Protein AF-A0A7V9PD02-F1 (afdb_monomer_lite)

Structure (mmCIF, N/CA/C/O backbone):
data_AF-A0A7V9PD02-F1
#
_entry.id   AF-A0A7V9PD02-F1
#
loop_
_atom_site.group_PDB
_atom_site.id
_atom_site.type_symbol
_atom_site.label_atom_id
_atom_site.label_alt_id
_atom_site.label_comp_id
_atom_site.label_asym_id
_atom_site.label_entity_id
_atom_site.label_seq_id
_atom_site.pdbx_PDB_ins_code
_atom_site.Cartn_x
_atom_site.Cartn_y
_atom_site.Cartn_z
_atom_site.occupancy
_atom_site.B_iso_or_equiv
_atom_site.auth_seq_id
_atom_site.auth_comp_id
_atom_site.auth_asym_id
_atom_site.auth_atom_id
_atom_site.pdbx_PDB_model_num
ATOM 1 N N . MET A 1 1 ? -4.951 33.977 -6.315 1.00 53.31 1 MET A N 1
ATOM 2 C CA . MET A 1 1 ? -4.923 32.523 -6.579 1.00 53.31 1 MET A CA 1
ATOM 3 C C . MET A 1 1 ? -5.627 31.870 -5.407 1.00 53.31 1 MET A C 1
ATOM 5 O O . MET A 1 1 ? -5.205 32.160 -4.298 1.00 53.31 1 MET A O 1
ATOM 9 N N . PRO A 1 2 ? -6.741 31.146 -5.593 1.00 67.88 2 PRO A N 1
ATOM 10 C CA . PRO A 1 2 ? -7.459 30.596 -4.454 1.00 67.88 2 PRO A CA 1
ATOM 11 C C . PRO A 1 2 ? -6.607 29.490 -3.829 1.00 67.88 2 PRO A C 1
ATOM 13 O O . PRO A 1 2 ? -6.099 28.623 -4.543 1.00 67.88 2 PRO A O 1
ATOM 16 N N . ASP A 1 3 ? -6.419 29.568 -2.513 1.00 60.09 3 ASP A N 1
ATOM 17 C CA . ASP A 1 3 ? -5.708 28.582 -1.709 1.00 60.09 3 ASP A CA 1
ATOM 18 C C . ASP A 1 3 ? -6.271 27.188 -1.983 1.00 60.09 3 ASP A C 1
ATOM 20 O O . ASP A 1 3 ? -7.419 26.877 -1.657 1.00 60.09 3 ASP A O 1
ATOM 24 N N . ALA A 1 4 ? -5.473 26.345 -2.636 1.00 68.19 4 ALA A N 1
ATOM 25 C CA . ALA A 1 4 ? -5.847 24.972 -2.918 1.00 68.19 4 ALA A CA 1
ATOM 26 C C . ALA A 1 4 ? -5.885 24.188 -1.599 1.00 68.19 4 ALA A C 1
ATOM 28 O O . ALA A 1 4 ? -4.883 23.631 -1.150 1.00 68.19 4 ALA A O 1
ATOM 29 N N . VAL A 1 5 ? -7.052 24.154 -0.959 1.00 67.31 5 VAL A N 1
ATOM 30 C CA . VAL A 1 5 ? -7.269 23.366 0.254 1.00 67.31 5 VAL A CA 1
ATOM 31 C C . VAL A 1 5 ? -7.458 21.906 -0.144 1.00 67.31 5 VAL A C 1
ATOM 33 O O . VAL A 1 5 ? -8.491 21.508 -0.683 1.00 67.31 5 VAL A O 1
ATOM 36 N N . VAL A 1 6 ? -6.453 21.076 0.137 1.00 63.19 6 VAL A N 1
ATOM 37 C CA . VAL A 1 6 ? -6.572 19.623 -0.018 1.00 63.19 6 VAL A CA 1
ATOM 38 C C . VAL A 1 6 ? -7.370 19.074 1.165 1.00 63.19 6 VAL A C 1
ATOM 40 O O . VAL A 1 6 ? -6.837 18.860 2.253 1.00 63.19 6 VAL A O 1
ATOM 43 N N . ALA A 1 7 ? -8.667 18.840 0.961 1.00 58.75 7 ALA A N 1
ATOM 44 C CA . ALA A 1 7 ? -9.529 18.206 1.953 1.00 58.75 7 ALA A CA 1
ATOM 45 C C . ALA A 1 7 ? -9.179 16.711 2.091 1.00 58.75 7 ALA A C 1
ATOM 47 O O . ALA A 1 7 ? -9.704 15.848 1.383 1.00 58.75 7 ALA A O 1
ATOM 48 N N . PHE A 1 8 ? -8.278 16.385 3.019 1.00 51.16 8 PHE A N 1
ATOM 49 C CA . PHE A 1 8 ? -8.001 14.999 3.389 1.00 51.16 8 PHE A CA 1
ATOM 50 C C . PHE A 1 8 ? -9.162 14.437 4.213 1.00 51.16 8 PHE A C 1
ATOM 52 O O . PHE A 1 8 ? -9.256 14.638 5.422 1.00 51.16 8 PHE A O 1
ATOM 59 N N . ARG A 1 9 ? -10.049 13.680 3.562 1.00 52.88 9 ARG A N 1
ATOM 60 C CA . ARG A 1 9 ? -11.036 12.860 4.268 1.00 52.88 9 ARG A CA 1
ATOM 61 C C . ARG A 1 9 ? -10.331 11.652 4.881 1.00 52.88 9 ARG A C 1
ATOM 63 O O . ARG A 1 9 ? -10.059 10.666 4.193 1.00 52.88 9 ARG A O 1
ATOM 70 N N . TYR A 1 10 ? -10.051 11.720 6.179 1.00 51.31 10 TYR A N 1
ATOM 71 C CA . TYR A 1 10 ? -9.656 10.548 6.955 1.00 51.31 10 TYR A CA 1
ATOM 72 C C . TYR A 1 10 ? -10.808 9.537 6.916 1.00 51.31 10 TYR A C 1
ATOM 74 O O . TYR A 1 10 ? -11.919 9.822 7.359 1.00 51.31 10 TYR A O 1
ATOM 82 N N . ARG A 1 11 ? -10.576 8.378 6.290 1.00 56.12 11 ARG A N 1
ATOM 83 C CA . ARG A 1 11 ? -11.584 7.315 6.173 1.00 56.12 11 ARG A CA 1
ATOM 84 C C . ARG A 1 11 ? -11.932 6.810 7.567 1.00 56.12 11 ARG A C 1
ATOM 86 O O . ARG A 1 11 ? -11.060 6.344 8.294 1.00 56.12 11 ARG A O 1
ATOM 93 N N . THR A 1 12 ? -13.210 6.891 7.916 1.00 62.44 12 THR A N 1
ATOM 94 C CA . THR A 1 12 ? -13.739 6.590 9.251 1.00 62.44 12 THR A CA 1
ATOM 95 C C . THR A 1 12 ? -13.718 5.095 9.573 1.00 62.44 12 THR A C 1
ATOM 97 O O . THR A 1 12 ? -13.870 4.719 10.732 1.00 62.44 12 THR A O 1
ATOM 100 N N . SER A 1 13 ? -13.508 4.227 8.570 1.00 71.06 13 SER A N 1
ATOM 101 C CA . SER A 1 13 ? -13.4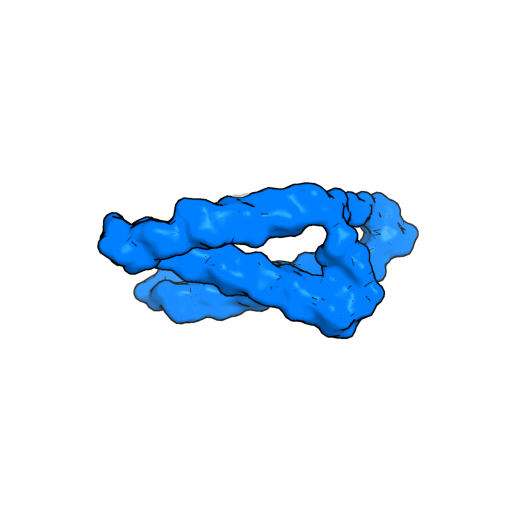42 2.780 8.766 1.00 71.06 13 SER A CA 1
ATOM 102 C C . SER A 1 13 ? -12.129 2.159 8.285 1.00 71.06 13 SER A C 1
ATOM 104 O O . SER A 1 13 ? -11.610 2.417 7.195 1.00 71.06 13 SER A O 1
ATOM 106 N N . LEU A 1 14 ? -11.632 1.238 9.108 1.00 69.38 14 LEU A N 1
ATOM 107 C CA . LEU A 1 14 ? -10.454 0.408 8.857 1.00 69.38 14 LEU A CA 1
ATOM 108 C C . LEU A 1 14 ? -10.574 -0.366 7.525 1.00 69.38 14 LEU A C 1
ATOM 110 O O . LEU A 1 14 ? -9.587 -0.552 6.818 1.00 69.38 14 LEU A O 1
ATOM 114 N N . LYS A 1 15 ? -11.805 -0.738 7.141 1.00 73.94 15 LYS A N 1
ATOM 115 C CA . LYS A 1 15 ? -12.135 -1.419 5.880 1.00 73.94 15 LYS A CA 1
ATOM 116 C C . LYS A 1 15 ? -11.937 -0.522 4.659 1.00 73.94 15 LYS A C 1
ATOM 118 O O . LYS A 1 15 ? -11.328 -0.946 3.681 1.00 73.94 15 LYS A O 1
ATOM 123 N N . GLU A 1 16 ? -12.429 0.715 4.698 1.00 78.56 16 GLU A N 1
ATOM 124 C CA . GLU A 1 16 ? -12.245 1.654 3.589 1.00 78.56 16 GLU A CA 1
ATOM 125 C C . GLU A 1 16 ? -10.772 2.015 3.414 1.00 78.56 16 GLU A C 1
ATOM 127 O O . GLU A 1 16 ? -10.287 2.085 2.285 1.00 78.56 16 GLU A O 1
ATOM 132 N N . MET A 1 17 ? -10.047 2.225 4.514 1.00 79.31 17 MET A N 1
ATOM 133 C CA . MET A 1 17 ? -8.606 2.474 4.483 1.00 79.31 17 MET A CA 1
ATOM 134 C C . MET A 1 17 ? -7.860 1.287 3.856 1.00 79.31 17 MET A C 1
ATOM 136 O O . MET A 1 17 ? -7.082 1.467 2.917 1.00 79.31 17 MET A O 1
ATOM 140 N N . ALA A 1 18 ? -8.193 0.067 4.283 1.00 76.94 18 ALA A N 1
ATOM 141 C CA . ALA A 1 18 ? -7.617 -1.151 3.735 1.00 76.94 18 ALA A CA 1
ATOM 142 C C . ALA A 1 18 ? -7.895 -1.304 2.227 1.00 76.94 18 ALA A C 1
ATOM 144 O O . ALA A 1 18 ? -6.983 -1.565 1.444 1.00 76.94 18 ALA A O 1
ATOM 145 N N . ALA A 1 19 ? -9.131 -1.044 1.790 1.00 81.75 19 ALA A N 1
ATOM 146 C CA . ALA A 1 19 ? -9.502 -1.073 0.376 1.00 81.75 19 ALA A CA 1
ATOM 147 C C . ALA A 1 19 ? -8.797 0.013 -0.458 1.00 81.75 19 ALA A C 1
ATOM 149 O O . ALA A 1 19 ? -8.644 -0.150 -1.670 1.00 81.75 19 ALA A O 1
ATOM 150 N N . GLN A 1 20 ? -8.392 1.138 0.148 1.00 82.56 20 GLN A N 1
ATOM 151 C CA . GLN A 1 20 ? -7.556 2.142 -0.522 1.00 82.56 20 GLN A CA 1
ATOM 152 C C . GLN A 1 20 ? -6.155 1.607 -0.770 1.00 82.56 20 GLN A C 1
ATOM 154 O O . GLN A 1 20 ? -5.638 1.705 -1.879 1.00 82.56 20 GLN A O 1
ATOM 159 N N . MET A 1 21 ? -5.552 1.065 0.286 1.00 78.69 21 MET A N 1
ATOM 160 C CA . MET A 1 21 ? -4.163 0.632 0.285 1.00 78.69 21 MET A CA 1
ATOM 161 C C . MET A 1 21 ? -3.962 -0.590 -0.604 1.00 78.69 21 MET A C 1
ATOM 163 O O . MET A 1 21 ? -3.001 -0.631 -1.366 1.00 78.69 21 MET A O 1
ATOM 167 N N . TYR A 1 22 ? -4.925 -1.514 -0.601 1.00 78.31 22 TYR A N 1
ATOM 168 C CA . TYR A 1 22 ? -4.972 -2.624 -1.547 1.00 78.31 22 TYR A CA 1
ATOM 169 C C . TYR A 1 22 ? -5.000 -2.134 -3.001 1.00 78.31 22 TYR A C 1
ATOM 171 O O . TYR A 1 22 ? -4.147 -2.520 -3.795 1.00 78.31 22 TYR A O 1
ATOM 179 N N . ARG A 1 23 ? -5.918 -1.215 -3.342 1.00 81.88 23 ARG A N 1
ATOM 180 C CA . ARG A 1 23 ? -6.002 -0.648 -4.700 1.00 81.88 23 ARG A CA 1
ATOM 181 C C . ARG A 1 23 ? -4.717 0.067 -5.107 1.00 81.88 23 ARG A C 1
ATOM 183 O O . ARG A 1 23 ? -4.260 -0.098 -6.229 1.00 81.88 23 ARG A O 1
ATOM 190 N N . ARG A 1 24 ? -4.101 0.814 -4.188 1.00 79.62 24 ARG A N 1
ATOM 191 C CA . ARG A 1 24 ? -2.814 1.476 -4.429 1.00 79.62 24 ARG A CA 1
ATOM 192 C C . ARG A 1 24 ? -1.692 0.468 -4.693 1.00 79.62 24 ARG A C 1
ATOM 194 O O . ARG A 1 24 ? -0.925 0.663 -5.629 1.00 79.62 24 ARG A O 1
ATOM 201 N N . GLY A 1 25 ? -1.611 -0.598 -3.893 1.00 75.75 25 GLY A N 1
ATOM 202 C CA . GLY A 1 25 ? -0.646 -1.682 -4.085 1.00 75.75 25 GLY A CA 1
ATOM 203 C C . GLY A 1 25 ? -0.836 -2.404 -5.419 1.00 75.75 25 GLY A C 1
ATOM 204 O O . GLY A 1 25 ? 0.147 -2.716 -6.081 1.00 75.75 25 GLY A O 1
ATOM 205 N N . LEU A 1 26 ? -2.088 -2.584 -5.847 1.00 77.75 26 LEU A N 1
ATOM 206 C CA . LEU A 1 26 ? -2.441 -3.199 -7.127 1.00 77.75 26 LEU A CA 1
ATOM 207 C C . LEU A 1 26 ? -2.054 -2.329 -8.336 1.00 77.75 26 LEU A C 1
ATOM 209 O O . LEU A 1 26 ? -1.646 -2.858 -9.366 1.00 77.75 26 LEU A O 1
ATOM 213 N N . SER A 1 27 ? -2.159 -1.001 -8.221 1.00 79.88 27 SER A N 1
ATOM 214 C CA . SER A 1 27 ? -1.827 -0.074 -9.313 1.00 79.88 27 SER A CA 1
ATOM 215 C C . SER A 1 27 ? -0.322 0.138 -9.518 1.00 79.88 27 SER A C 1
ATOM 217 O O . SER A 1 27 ? 0.083 0.513 -10.614 1.00 79.88 27 SER A O 1
ATOM 219 N N . GLU A 1 28 ? 0.526 -0.093 -8.510 1.00 75.06 28 GLU A N 1
ATOM 220 C CA . GLU A 1 28 ? 1.986 0.093 -8.626 1.00 75.06 28 GLU A CA 1
ATOM 221 C C . GLU A 1 28 ? 2.624 -0.778 -9.738 1.00 75.06 28 GLU A C 1
ATOM 223 O O . GLU A 1 28 ? 3.373 -0.234 -10.555 1.00 75.06 28 GLU A O 1
ATOM 228 N N . PRO A 1 29 ? 2.327 -2.091 -9.846 1.00 73.62 29 PRO A N 1
ATOM 229 C CA . PRO A 1 29 ? 2.821 -2.937 -10.938 1.00 73.62 29 PRO A CA 1
ATOM 230 C C . PRO A 1 29 ? 2.320 -2.530 -12.326 1.00 73.62 29 PRO A C 1
ATOM 232 O O . PRO A 1 29 ? 3.069 -2.649 -13.299 1.00 73.62 29 PRO A O 1
ATOM 235 N N . GLN A 1 30 ? 1.083 -2.029 -12.424 1.00 77.62 30 GLN A N 1
ATOM 236 C CA . GLN A 1 30 ? 0.546 -1.469 -13.667 1.00 77.62 30 GLN A CA 1
ATOM 237 C C . GLN A 1 30 ? 1.350 -0.233 -14.086 1.00 77.62 30 GLN A C 1
ATOM 239 O O . GLN A 1 30 ? 1.805 -0.150 -15.223 1.00 77.62 30 GLN A O 1
ATOM 244 N N . LEU A 1 31 ? 1.612 0.674 -13.142 1.00 79.88 31 LEU A N 1
ATOM 245 C CA . LEU A 1 31 ? 2.418 1.874 -13.366 1.00 79.88 31 LEU A CA 1
ATOM 246 C C . LEU A 1 31 ? 3.844 1.508 -13.799 1.00 79.88 31 LEU A C 1
ATOM 248 O O . LEU A 1 31 ? 4.375 2.084 -14.740 1.00 79.88 31 LEU A O 1
ATOM 252 N N . TYR A 1 32 ? 4.454 0.493 -13.181 1.00 78.69 32 TYR A N 1
ATOM 253 C CA . TYR A 1 32 ? 5.747 -0.007 -13.644 1.00 78.69 32 TYR A CA 1
ATOM 254 C C . TYR A 1 32 ? 5.687 -0.546 -15.075 1.00 78.69 32 TYR A C 1
ATOM 256 O O . TYR A 1 32 ? 6.559 -0.223 -15.874 1.00 78.69 32 TYR A O 1
ATOM 264 N N . ARG A 1 33 ? 4.673 -1.344 -15.424 1.00 77.56 33 ARG A N 1
ATOM 265 C CA . ARG A 1 33 ? 4.524 -1.885 -16.78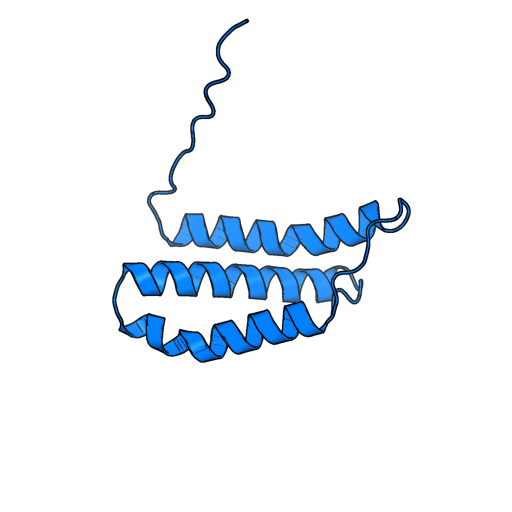1 1.00 77.56 33 ARG A CA 1
ATOM 266 C C . ARG A 1 33 ? 4.405 -0.769 -17.822 1.00 77.56 33 ARG A C 1
ATOM 268 O O . ARG A 1 33 ? 5.083 -0.831 -18.843 1.00 77.56 33 ARG A O 1
ATOM 275 N N . ASP A 1 34 ? 3.577 0.230 -17.540 1.00 83.62 34 ASP A N 1
ATOM 276 C CA . ASP A 1 34 ? 3.253 1.296 -18.485 1.00 83.62 34 ASP A CA 1
ATOM 277 C C . ASP A 1 34 ? 4.414 2.311 -18.612 1.00 83.62 34 ASP A C 1
ATOM 279 O O . ASP A 1 34 ? 4.662 2.831 -19.699 1.00 83.62 34 ASP A O 1
ATOM 283 N N . PHE A 1 35 ? 5.189 2.532 -17.536 1.00 81.75 35 PHE A N 1
ATOM 284 C CA . PHE A 1 35 ? 6.295 3.501 -17.508 1.00 81.75 35 PHE A CA 1
ATOM 285 C C . PHE A 1 35 ? 7.709 2.903 -17.638 1.00 81.75 35 PHE A C 1
ATOM 287 O O . PHE A 1 35 ? 8.673 3.648 -17.827 1.00 81.75 35 PHE A O 1
ATOM 294 N N . ARG A 1 36 ? 7.876 1.573 -17.598 1.00 81.12 36 ARG A N 1
ATOM 295 C CA . ARG A 1 36 ? 9.169 0.902 -17.847 1.00 81.12 36 ARG A CA 1
ATOM 296 C C . ARG A 1 36 ? 9.816 1.319 -19.179 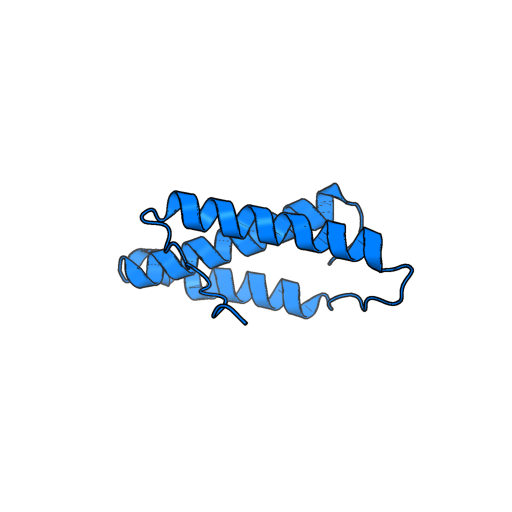1.00 81.12 36 ARG A C 1
ATOM 298 O O . ARG A 1 36 ? 11.024 1.549 -19.157 1.00 81.12 36 ARG A O 1
ATOM 305 N N . PRO A 1 37 ? 9.086 1.448 -20.310 1.00 84.94 37 PRO A N 1
ATOM 306 C CA . PRO A 1 37 ? 9.675 1.909 -21.573 1.00 84.94 37 PRO A CA 1
ATOM 307 C C . PRO A 1 37 ? 10.279 3.317 -21.496 1.00 84.94 37 PRO A C 1
ATOM 309 O O . PRO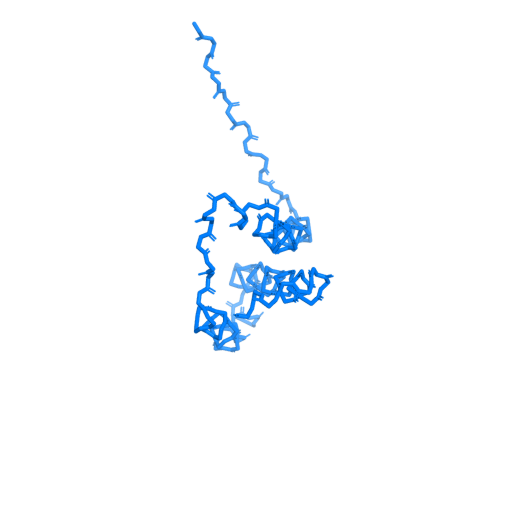 A 1 37 ? 11.189 3.629 -22.253 1.00 84.94 37 PRO A O 1
ATOM 312 N N . TYR A 1 38 ? 9.820 4.141 -20.550 1.00 87.19 38 TYR A N 1
ATOM 313 C CA . TYR A 1 38 ? 10.294 5.508 -20.327 1.00 87.19 38 TYR A CA 1
ATOM 314 C C . TYR A 1 38 ? 11.410 5.592 -19.269 1.00 87.19 38 TYR A C 1
ATOM 316 O O . TYR A 1 38 ? 11.736 6.677 -18.796 1.00 87.19 38 TYR A O 1
ATOM 324 N N . GLY A 1 39 ? 11.999 4.455 -18.876 1.00 83.81 39 GLY A N 1
ATOM 325 C CA . GLY A 1 39 ? 13.159 4.410 -17.982 1.00 83.81 39 GLY A CA 1
ATOM 326 C C . GLY A 1 39 ? 12.837 4.253 -16.496 1.00 83.81 39 GLY A C 1
ATOM 327 O O . GLY A 1 39 ? 13.724 4.446 -15.666 1.00 83.81 39 GLY A O 1
ATOM 328 N N . LEU A 1 40 ? 11.602 3.884 -16.124 1.00 77.94 40 LEU A N 1
ATOM 329 C CA . LEU A 1 40 ? 11.268 3.666 -14.714 1.00 77.94 40 LEU A CA 1
ATOM 330 C C . LEU A 1 40 ? 12.077 2.479 -14.137 1.00 77.94 40 LEU A C 1
ATOM 332 O O . LEU A 1 40 ? 11.935 1.346 -14.618 1.00 77.94 40 LEU A O 1
ATOM 336 N N . PRO A 1 41 ? 12.908 2.689 -13.097 1.00 76.69 41 PRO A N 1
ATOM 337 C CA . PRO A 1 41 ? 13.740 1.630 -12.541 1.00 76.69 41 PRO A CA 1
ATOM 338 C C . PRO A 1 41 ? 12.889 0.573 -11.829 1.00 76.69 41 PRO A C 1
ATOM 340 O O . PRO A 1 41 ? 11.904 0.873 -11.148 1.00 76.69 41 PRO A O 1
ATOM 343 N N . ARG A 1 42 ? 13.286 -0.697 -11.965 1.00 72.75 42 ARG A N 1
ATOM 344 C CA . ARG A 1 42 ? 12.641 -1.814 -11.262 1.00 72.75 42 ARG A CA 1
ATOM 345 C C . ARG A 1 42 ? 12.929 -1.709 -9.763 1.00 72.75 42 ARG A C 1
ATOM 347 O O . ARG A 1 42 ? 14.064 -1.445 -9.367 1.00 72.75 42 ARG A O 1
ATOM 354 N N . ARG A 1 43 ? 11.923 -1.942 -8.912 1.00 71.44 43 ARG A N 1
ATOM 355 C CA . ARG A 1 43 ? 12.191 -2.122 -7.477 1.00 71.44 43 ARG A CA 1
ATOM 356 C C . ARG A 1 43 ? 12.934 -3.444 -7.273 1.00 71.44 43 ARG A C 1
ATOM 358 O O . ARG A 1 43 ? 12.575 -4.434 -7.900 1.00 71.44 43 ARG A O 1
ATOM 365 N N . PRO A 1 44 ? 13.954 -3.471 -6.410 1.00 72.50 44 PRO A N 1
ATOM 366 C CA . PRO A 1 44 ? 14.715 -4.683 -6.181 1.00 72.50 44 PRO A CA 1
ATOM 367 C C . PRO A 1 44 ? 13.967 -5.664 -5.266 1.00 72.50 44 PRO A C 1
ATOM 369 O O . PRO A 1 44 ? 13.347 -5.259 -4.279 1.00 72.50 44 PRO A O 1
ATOM 372 N N . VAL A 1 45 ? 14.129 -6.955 -5.553 1.00 70.94 45 VAL A N 1
ATOM 373 C CA . VAL A 1 45 ? 13.459 -8.098 -4.901 1.00 70.94 45 VAL A CA 1
ATOM 374 C C . VAL A 1 45 ? 13.592 -8.126 -3.393 1.00 70.94 45 VAL A C 1
ATOM 376 O O . VAL A 1 45 ? 12.641 -8.427 -2.669 1.00 70.94 45 VAL A O 1
ATOM 379 N N . TRP A 1 46 ? 14.753 -7.729 -2.889 1.00 71.75 46 TRP A N 1
ATOM 380 C CA . TRP A 1 46 ? 15.004 -7.689 -1.457 1.00 71.75 46 TRP A CA 1
ATOM 381 C C . TRP A 1 46 ? 14.098 -6.688 -0.724 1.00 71.75 46 TRP A C 1
ATOM 383 O O . TRP A 1 46 ? 13.800 -6.896 0.450 1.00 71.75 46 TRP A O 1
ATOM 393 N N . ARG A 1 47 ? 13.601 -5.627 -1.384 1.00 75.50 47 ARG A N 1
ATOM 394 C CA . ARG A 1 47 ? 12.627 -4.709 -0.762 1.00 75.50 47 ARG A CA 1
ATOM 395 C C . ARG A 1 47 ? 11.265 -5.366 -0.584 1.00 75.50 47 ARG A C 1
ATOM 397 O O . ARG A 1 47 ? 10.586 -5.053 0.390 1.00 75.50 47 ARG A O 1
ATOM 404 N N . MET A 1 48 ? 10.879 -6.255 -1.497 1.00 73.31 48 MET A N 1
ATOM 405 C CA . MET A 1 48 ? 9.646 -7.031 -1.374 1.00 73.31 48 MET A CA 1
ATOM 406 C C . MET A 1 48 ? 9.791 -8.083 -0.272 1.00 73.31 48 MET A C 1
ATOM 408 O O . MET A 1 48 ? 8.976 -8.126 0.647 1.00 73.31 48 MET A O 1
ATOM 412 N N . ALA A 1 49 ? 10.885 -8.852 -0.295 1.00 75.31 49 ALA A N 1
ATOM 413 C CA . ALA A 1 49 ? 11.197 -9.820 0.754 1.00 75.31 49 ALA A CA 1
ATOM 414 C C . ALA A 1 49 ? 11.253 -9.153 2.139 1.00 75.31 49 ALA A C 1
ATOM 416 O O . ALA A 1 49 ? 10.632 -9.632 3.081 1.00 75.31 49 ALA A O 1
ATOM 417 N N . GLY A 1 50 ? 11.902 -7.990 2.256 1.00 82.88 50 GLY A N 1
ATOM 418 C CA . GLY A 1 50 ? 11.932 -7.209 3.494 1.00 82.88 50 GLY A CA 1
ATOM 419 C C . GLY A 1 50 ? 10.551 -6.717 3.946 1.00 82.88 50 GLY A C 1
ATOM 420 O O . GLY A 1 50 ? 10.293 -6.642 5.147 1.00 82.88 50 GLY A O 1
ATOM 421 N N . GLY A 1 51 ? 9.646 -6.415 3.008 1.00 79.50 51 GLY A N 1
ATOM 422 C CA . GLY A 1 51 ? 8.248 -6.078 3.291 1.00 79.50 51 GLY A CA 1
ATOM 423 C C . GLY A 1 51 ? 7.475 -7.252 3.892 1.00 79.50 51 GLY A C 1
ATOM 424 O O . GLY A 1 51 ? 6.851 -7.092 4.943 1.00 79.50 51 GLY A O 1
ATOM 425 N N . LEU A 1 52 ? 7.590 -8.433 3.279 1.00 78.62 52 LEU A N 1
ATOM 426 C CA . LEU A 1 52 ? 6.967 -9.675 3.746 1.00 78.62 52 LEU A CA 1
ATOM 427 C C . LEU A 1 52 ? 7.535 -10.134 5.093 1.00 78.62 52 LEU A C 1
ATOM 429 O O . LEU A 1 52 ? 6.776 -10.419 6.015 1.00 78.62 52 LEU A O 1
ATOM 433 N N . VAL A 1 53 ? 8.860 -10.126 5.251 1.00 82.94 53 VAL A N 1
ATOM 434 C CA . VAL A 1 53 ? 9.522 -10.448 6.524 1.00 82.94 53 VAL A CA 1
ATOM 435 C C . VAL A 1 53 ? 9.038 -9.504 7.617 1.00 82.94 53 VAL A C 1
ATOM 437 O O . VAL A 1 53 ? 8.638 -9.948 8.690 1.00 82.94 53 VAL A O 1
ATOM 440 N N . ARG A 1 54 ? 8.994 -8.196 7.344 1.00 81.19 54 ARG A N 1
ATOM 441 C CA . ARG A 1 54 ? 8.500 -7.219 8.317 1.00 81.19 54 ARG A CA 1
ATOM 442 C C . ARG A 1 54 ? 7.024 -7.440 8.652 1.00 81.19 54 ARG A C 1
ATOM 444 O O . ARG A 1 54 ? 6.664 -7.229 9.801 1.00 81.19 54 ARG A O 1
ATOM 451 N N . LEU A 1 55 ? 6.195 -7.876 7.702 1.00 82.62 55 LEU A N 1
ATOM 452 C CA . LEU A 1 55 ? 4.789 -8.208 7.947 1.00 82.62 55 LEU A CA 1
ATOM 453 C C . LEU A 1 55 ? 4.631 -9.398 8.906 1.00 82.62 55 LEU A C 1
ATOM 455 O O . LEU A 1 55 ? 3.790 -9.351 9.806 1.00 82.62 55 LEU A O 1
ATOM 459 N N . VAL A 1 56 ? 5.457 -10.435 8.733 1.00 83.69 56 VAL A N 1
ATOM 460 C CA . VAL A 1 56 ? 5.495 -11.607 9.621 1.00 83.69 56 VAL A CA 1
ATOM 461 C C . VAL A 1 56 ? 5.997 -11.209 11.009 1.00 83.69 56 VAL A C 1
ATOM 463 O O . VAL A 1 56 ? 5.364 -11.534 12.010 1.00 83.69 56 VAL A O 1
ATOM 466 N N . LEU A 1 57 ? 7.079 -10.429 11.084 1.00 85.50 57 LEU A N 1
ATOM 467 C CA . LEU A 1 57 ? 7.645 -9.959 12.353 1.00 85.50 57 LEU A CA 1
ATOM 468 C C . LEU A 1 57 ? 6.690 -9.048 13.135 1.00 85.50 57 LEU A C 1
ATOM 470 O O . LEU A 1 57 ? 6.738 -9.021 14.363 1.00 85.50 57 LEU A O 1
ATOM 474 N N . THR A 1 58 ? 5.814 -8.309 12.449 1.00 83.00 58 THR A N 1
ATOM 475 C CA . THR A 1 58 ? 4.802 -7.469 13.097 1.00 83.00 58 THR A CA 1
ATOM 476 C C . THR A 1 58 ? 3.458 -8.169 13.288 1.00 83.00 58 THR A C 1
ATOM 478 O O . THR A 1 58 ? 2.545 -7.538 13.804 1.00 83.00 58 THR A O 1
ATOM 481 N N . ALA A 1 59 ? 3.306 -9.461 12.968 1.00 78.50 59 ALA A N 1
ATOM 482 C CA . ALA A 1 59 ? 2.074 -10.217 13.241 1.00 78.50 59 ALA A CA 1
ATOM 483 C C . ALA A 1 59 ? 1.578 -10.123 14.704 1.00 78.50 59 ALA A C 1
ATOM 485 O O . ALA A 1 59 ? 0.370 -9.977 14.902 1.00 78.50 59 ALA A O 1
ATOM 486 N N . PRO A 1 60 ? 2.447 -10.084 15.738 1.00 82.00 60 PRO A N 1
ATOM 487 C CA . PRO A 1 60 ? 2.006 -9.857 17.117 1.00 82.00 60 PRO A CA 1
ATOM 488 C C . PRO A 1 60 ? 1.291 -8.513 17.346 1.00 82.00 60 PRO A C 1
ATOM 490 O O . PRO A 1 60 ? 0.574 -8.353 18.331 1.00 82.00 60 PRO A O 1
ATOM 493 N N . ASP A 1 61 ? 1.431 -7.534 16.448 1.00 78.88 61 ASP A N 1
ATOM 494 C CA . ASP A 1 61 ? 0.741 -6.244 16.552 1.00 78.88 61 ASP A CA 1
ATOM 495 C C . ASP A 1 61 ? -0.777 -6.349 16.292 1.00 78.88 61 ASP A C 1
ATOM 497 O O . ASP A 1 61 ? -1.511 -5.414 16.614 1.00 78.88 61 ASP A O 1
ATOM 501 N N . LEU A 1 62 ? -1.268 -7.499 15.805 1.00 72.19 62 LEU A N 1
ATOM 502 C CA . LEU A 1 62 ? -2.700 -7.828 15.722 1.00 72.19 62 LEU A CA 1
ATOM 503 C C . LEU A 1 62 ? -3.381 -7.895 17.096 1.00 72.19 62 LEU A C 1
ATOM 505 O O . LEU A 1 62 ? -4.545 -7.513 17.217 1.00 72.19 62 LEU A O 1
ATOM 509 N N . VAL A 1 63 ? -2.657 -8.364 18.117 1.00 78.38 63 VAL A N 1
ATOM 510 C CA . VAL A 1 63 ? -3.166 -8.577 19.485 1.00 78.38 63 VAL A CA 1
ATOM 511 C C . VAL A 1 63 ? -2.749 -7.476 20.465 1.00 78.38 63 VAL A C 1
ATOM 513 O O . VAL A 1 63 ? -3.321 -7.365 21.542 1.00 78.38 63 VAL A O 1
ATOM 516 N N . ARG A 1 64 ? -1.815 -6.592 20.086 1.00 80.19 64 ARG A N 1
ATOM 517 C CA . ARG A 1 64 ? -1.286 -5.505 20.941 1.00 80.19 64 ARG A CA 1
ATOM 518 C C . ARG A 1 64 ? -2.110 -4.205 20.930 1.00 80.19 64 ARG A C 1
ATOM 520 O O . ARG A 1 64 ? -1.608 -3.165 21.351 1.00 80.19 64 ARG A O 1
ATOM 527 N N . GLY A 1 65 ? -3.350 -4.242 20.439 1.00 77.12 65 GLY A N 1
ATOM 528 C CA . GLY A 1 65 ? -4.306 -3.131 20.520 1.00 77.12 65 GLY A CA 1
ATOM 529 C C . GLY A 1 65 ? -4.767 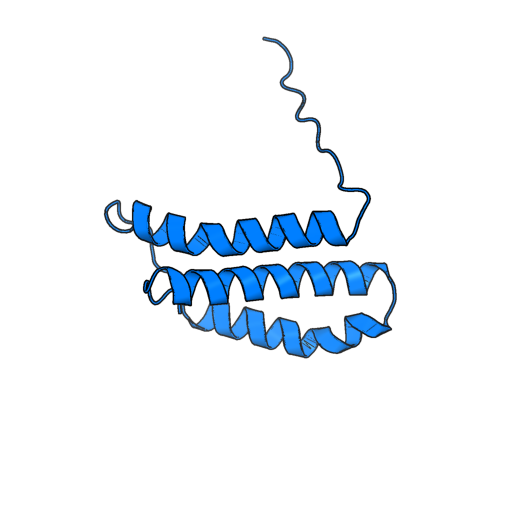-2.548 19.172 1.00 77.12 65 GLY A C 1
ATOM 530 O O . GLY A 1 65 ? -4.145 -2.772 18.129 1.00 77.12 65 GLY A O 1
ATOM 531 N N . PRO A 1 66 ? -5.869 -1.771 19.172 1.00 73.81 66 PRO A N 1
ATOM 532 C CA . PRO A 1 66 ? -6.586 -1.362 17.958 1.00 73.81 66 PRO A CA 1
ATOM 533 C C . PRO A 1 66 ? -5.772 -0.465 17.011 1.00 73.81 66 PRO A C 1
ATOM 535 O O . PRO A 1 66 ? -5.870 -0.622 15.794 1.00 73.81 66 PRO A O 1
ATOM 538 N N . GLY A 1 67 ? -4.916 0.420 17.533 1.00 73.56 67 GLY A N 1
ATOM 539 C CA . GLY A 1 67 ? -4.055 1.274 16.701 1.00 73.56 67 GLY A CA 1
ATOM 540 C C . GLY A 1 67 ? -2.976 0.488 15.944 1.00 73.56 67 GLY A C 1
ATOM 541 O O . GLY A 1 67 ? -2.775 0.684 14.743 1.00 73.56 67 GLY A O 1
ATOM 542 N N . ARG A 1 68 ? -2.322 -0.465 16.623 1.00 75.50 68 ARG A N 1
ATOM 543 C CA . ARG A 1 68 ? -1.266 -1.309 16.034 1.00 75.50 68 ARG A CA 1
ATOM 544 C C . ARG A 1 68 ? -1.850 -2.322 15.051 1.00 75.50 68 ARG A C 1
ATOM 546 O O . ARG A 1 68 ? -1.301 -2.506 13.965 1.00 75.50 68 ARG A O 1
ATOM 553 N N . ARG A 1 69 ? -3.038 -2.853 15.359 1.00 77.81 69 ARG A N 1
ATOM 554 C CA . ARG A 1 69 ? -3.842 -3.666 14.441 1.00 77.81 69 ARG A CA 1
ATOM 555 C C . ARG A 1 69 ? -4.165 -2.913 13.151 1.00 77.81 69 ARG A C 1
ATOM 557 O O . ARG A 1 69 ? -4.000 -3.471 12.071 1.00 77.81 69 ARG A O 1
ATOM 564 N N . GLY A 1 70 ? -4.574 -1.645 13.240 1.00 77.25 70 GLY A N 1
ATOM 565 C CA . GLY A 1 70 ? -4.830 -0.804 12.066 1.00 77.25 70 GLY A CA 1
ATOM 566 C C . GLY A 1 70 ? -3.608 -0.656 11.158 1.00 77.25 70 GLY A C 1
ATOM 567 O O . GLY A 1 70 ? -3.699 -0.817 9.938 1.00 77.25 70 GLY A O 1
ATOM 568 N N . HIS A 1 71 ? -2.445 -0.414 11.763 1.00 78.50 71 HIS A N 1
ATOM 569 C CA . HIS A 1 71 ? -1.182 -0.296 11.042 1.00 78.50 71 HIS A CA 1
ATOM 570 C C . HIS A 1 71 ? -0.761 -1.618 10.383 1.00 78.50 71 HIS A C 1
ATOM 572 O O . HIS A 1 71 ? -0.327 -1.622 9.229 1.00 78.50 71 HIS A O 1
ATOM 578 N N . TRP A 1 72 ? -0.940 -2.743 11.083 1.00 83.62 72 TRP A N 1
ATOM 579 C CA . TRP A 1 72 ? -0.662 -4.071 10.541 1.00 83.62 72 TRP A CA 1
ATOM 580 C C . TRP A 1 72 ? -1.564 -4.398 9.348 1.00 83.62 72 TRP A C 1
ATOM 582 O O . TRP A 1 72 ? -1.061 -4.765 8.289 1.00 83.62 72 TRP A O 1
ATOM 592 N N . VAL A 1 73 ? -2.878 -4.181 9.481 1.00 80.19 73 VAL A N 1
ATOM 593 C CA . VAL A 1 73 ? -3.859 -4.440 8.413 1.00 80.19 73 VAL A CA 1
ATOM 594 C C . VAL A 1 73 ? -3.540 -3.619 7.168 1.00 80.19 73 VAL A C 1
ATOM 596 O O . VAL A 1 73 ? -3.504 -4.176 6.076 1.00 80.19 73 VAL A O 1
ATOM 599 N N . ASN A 1 74 ? -3.235 -2.326 7.319 1.00 80.31 74 ASN A N 1
ATOM 600 C CA . ASN A 1 74 ? -2.809 -1.480 6.201 1.00 80.31 74 ASN A CA 1
ATOM 601 C C . ASN A 1 74 ? -1.592 -2.037 5.468 1.00 80.31 74 ASN A C 1
ATOM 603 O O . ASN A 1 74 ? -1.540 -2.030 4.236 1.00 80.31 74 ASN A O 1
ATOM 607 N N . ARG A 1 75 ? -0.601 -2.507 6.225 1.00 81.75 75 ARG A N 1
ATOM 608 C CA . ARG A 1 75 ? 0.620 -3.069 5.656 1.00 81.75 75 ARG A CA 1
ATOM 609 C C . ARG A 1 75 ? 0.318 -4.372 4.922 1.00 81.75 75 ARG A C 1
ATOM 611 O O . ARG A 1 75 ? 0.722 -4.509 3.773 1.00 81.75 75 ARG A O 1
ATOM 618 N N . ALA A 1 76 ? -0.463 -5.256 5.540 1.00 81.75 76 ALA A N 1
ATOM 619 C CA . ALA A 1 76 ? -0.870 -6.534 4.969 1.00 81.75 76 ALA A CA 1
ATOM 620 C C . ALA A 1 76 ? -1.561 -6.349 3.615 1.00 81.75 76 ALA A C 1
ATOM 622 O O . ALA A 1 76 ? -1.126 -6.912 2.617 1.00 81.75 76 ALA A O 1
ATOM 623 N N . VAL A 1 77 ? -2.590 -5.502 3.549 1.00 81.44 77 VAL A N 1
ATOM 624 C CA . VAL A 1 77 ? -3.351 -5.307 2.305 1.00 81.44 77 VAL A CA 1
ATOM 625 C C . VAL A 1 77 ? -2.550 -4.601 1.212 1.00 81.44 77 VAL A C 1
ATOM 627 O O . VAL A 1 77 ? -2.786 -4.852 0.034 1.00 81.44 77 VAL A O 1
ATOM 630 N N . THR A 1 78 ? -1.583 -3.756 1.584 1.00 79.06 78 THR A N 1
ATOM 631 C CA . THR A 1 78 ? -0.660 -3.144 0.616 1.00 79.06 78 THR A CA 1
ATOM 632 C C . THR A 1 78 ? 0.242 -4.203 -0.011 1.00 79.06 78 THR A C 1
ATOM 634 O O . THR A 1 78 ? 0.394 -4.232 -1.229 1.00 79.06 78 THR A O 1
ATOM 637 N N . GLU A 1 79 ? 0.836 -5.076 0.808 1.00 80.00 79 GLU A N 1
ATOM 638 C CA . GLU A 1 79 ? 1.711 -6.146 0.317 1.00 80.00 79 GLU A CA 1
ATOM 639 C C . GLU A 1 79 ? 0.924 -7.177 -0.506 1.00 80.00 79 GLU A C 1
ATOM 641 O O . GLU A 1 79 ? 1.375 -7.559 -1.581 1.00 80.00 79 GLU A O 1
ATOM 646 N N . VAL A 1 80 ? -0.293 -7.545 -0.086 1.00 80.44 80 VAL A N 1
ATOM 647 C CA . VAL A 1 80 ? -1.178 -8.430 -0.867 1.00 80.44 80 VAL A CA 1
ATOM 648 C C . VAL A 1 80 ? -1.518 -7.817 -2.228 1.00 80.44 80 VAL A C 1
ATOM 650 O O . VAL A 1 80 ? -1.358 -8.485 -3.246 1.00 80.44 80 VAL A O 1
ATOM 653 N N . GLY A 1 81 ? -1.917 -6.539 -2.271 1.00 78.12 81 GLY A N 1
ATOM 654 C CA . GLY A 1 81 ? -2.225 -5.855 -3.531 1.00 78.12 81 GLY A CA 1
ATOM 655 C C . GLY A 1 81 ? -1.024 -5.790 -4.477 1.00 78.12 81 GLY A C 1
ATOM 656 O O . GLY A 1 81 ? -1.180 -5.963 -5.684 1.00 78.12 81 GLY A O 1
ATOM 657 N N . ARG A 1 82 ? 0.186 -5.610 -3.934 1.00 73.00 82 ARG A N 1
ATOM 658 C CA . ARG A 1 82 ? 1.429 -5.649 -4.717 1.00 73.00 82 ARG A CA 1
ATOM 659 C C . ARG A 1 82 ? 1.708 -7.030 -5.287 1.00 73.00 82 ARG A C 1
ATOM 661 O O . ARG A 1 82 ? 1.953 -7.127 -6.481 1.00 73.00 82 ARG A O 1
ATOM 668 N N . VAL A 1 83 ? 1.658 -8.079 -4.462 1.00 75.75 83 VAL A N 1
ATOM 669 C CA . VAL A 1 83 ? 1.910 -9.462 -4.905 1.00 75.75 83 VAL A CA 1
ATOM 670 C C . VAL A 1 83 ? 0.914 -9.858 -5.993 1.00 75.75 83 VAL A C 1
ATOM 672 O O . VAL A 1 83 ? 1.314 -10.359 -7.042 1.00 75.75 83 VAL A O 1
ATOM 675 N N . GLU A 1 84 ? -0.370 -9.565 -5.791 1.00 78.06 84 GLU A N 1
ATOM 676 C CA . GLU A 1 84 ? -1.410 -9.842 -6.780 1.00 78.06 84 GLU A CA 1
ATOM 677 C C . GLU A 1 84 ? -1.211 -9.035 -8.070 1.00 78.06 84 GLU A C 1
ATOM 679 O O . GLU A 1 84 ? -1.321 -9.588 -9.164 1.00 78.06 84 GLU A O 1
ATOM 684 N N . GLY A 1 85 ? -0.856 -7.752 -7.966 1.00 70.62 85 GLY A N 1
ATOM 685 C CA . GLY A 1 85 ? -0.550 -6.916 -9.126 1.00 70.62 85 GLY A CA 1
ATOM 686 C C . GLY A 1 85 ? 0.673 -7.414 -9.904 1.00 70.62 85 GLY A C 1
ATOM 687 O O . GLY A 1 85 ? 0.632 -7.457 -11.134 1.00 70.62 85 GLY A O 1
ATOM 688 N N . SER A 1 86 ? 1.729 -7.858 -9.215 1.00 66.50 86 SER A N 1
ATOM 689 C CA . SER A 1 86 ? 2.916 -8.464 -9.835 1.00 66.50 86 SER A CA 1
ATOM 690 C C . SER A 1 86 ? 2.556 -9.737 -10.607 1.00 66.50 86 SER A C 1
ATOM 692 O O . SER A 1 86 ? 2.988 -9.921 -11.744 1.00 66.50 86 SER A O 1
ATOM 694 N N . VAL A 1 87 ? 1.713 -10.601 -10.029 1.00 73.44 87 VAL A N 1
ATOM 695 C CA . VAL A 1 87 ? 1.249 -11.832 -10.690 1.00 73.44 87 VAL A CA 1
ATOM 696 C C . VAL A 1 87 ? 0.344 -11.509 -11.885 1.00 73.44 87 VAL A C 1
ATOM 698 O O . VAL A 1 87 ? 0.555 -12.035 -12.980 1.00 73.44 87 VAL A O 1
ATOM 701 N N . ARG A 1 88 ? -0.635 -10.611 -11.714 1.00 73.31 88 ARG A N 1
ATOM 702 C CA . ARG A 1 88 ? -1.625 -10.251 -12.743 1.00 73.31 88 ARG A CA 1
ATOM 703 C C . ARG A 1 88 ? -0.994 -9.577 -13.957 1.00 73.31 88 ARG A C 1
ATOM 705 O O . ARG A 1 88 ? -1.397 -9.858 -15.084 1.00 73.31 88 ARG A O 1
ATOM 712 N N . HIS A 1 89 ? -0.021 -8.695 -13.752 1.00 64.94 89 HIS A N 1
ATOM 713 C CA . HIS A 1 89 ? 0.593 -7.954 -14.851 1.00 64.94 89 HIS A CA 1
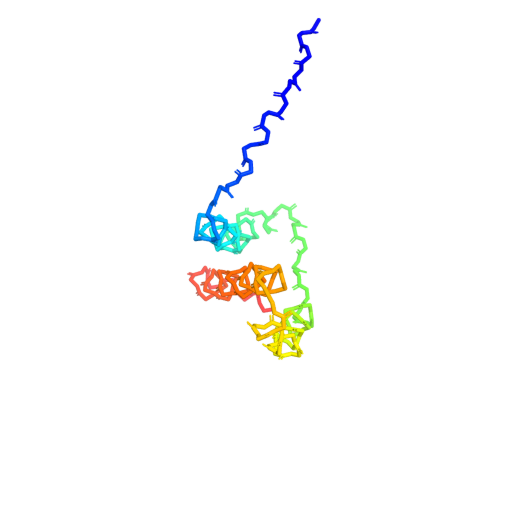ATOM 714 C C . HIS A 1 89 ? 1.750 -8.699 -15.527 1.00 64.94 89 HIS A C 1
ATOM 716 O O . HIS A 1 89 ? 2.276 -8.181 -16.512 1.00 64.94 89 HIS A O 1
ATOM 722 N N . ARG A 1 90 ? 2.135 -9.899 -15.046 1.00 60.81 90 ARG A N 1
ATOM 723 C CA . ARG A 1 90 ? 3.283 -10.714 -15.520 1.00 60.81 90 ARG A CA 1
ATOM 724 C C . ARG A 1 90 ? 4.615 -9.961 -15.624 1.00 60.81 90 ARG A C 1
ATOM 726 O O . ARG A 1 90 ? 5.628 -10.526 -16.029 1.00 60.81 90 ARG A O 1
ATOM 733 N N . SER A 1 91 ? 4.657 -8.701 -15.219 1.00 57.03 91 SER A N 1
ATOM 734 C CA . SER A 1 91 ? 5.855 -8.022 -14.798 1.00 57.03 91 SER A CA 1
ATOM 735 C C . SER A 1 91 ? 6.253 -8.715 -13.510 1.00 57.03 91 SER A C 1
ATOM 737 O O . SER A 1 91 ? 5.597 -8.549 -12.487 1.00 57.03 91 SER A O 1
ATOM 739 N N . LEU A 1 92 ? 7.324 -9.508 -13.572 1.00 51.22 92 LEU A N 1
ATOM 740 C CA . LEU A 1 92 ? 8.148 -9.844 -12.419 1.00 51.22 92 LEU A CA 1
ATOM 741 C C . LEU A 1 92 ? 8.533 -8.509 -11.755 1.00 51.22 92 LEU A C 1
ATOM 743 O O . LEU A 1 92 ? 9.586 -7.946 -11.997 1.00 51.22 92 LEU A O 1
ATOM 747 N N . TYR A 1 93 ? 7.629 -7.938 -10.974 1.00 48.88 93 TYR A N 1
ATOM 748 C CA . TYR A 1 93 ? 7.894 -6.971 -9.929 1.00 48.88 93 TYR A CA 1
ATOM 749 C C . TYR A 1 93 ? 8.059 -7.809 -8.659 1.00 48.88 93 TYR A C 1
ATOM 751 O O . TYR A 1 93 ? 7.328 -7.685 -7.680 1.00 48.88 93 TYR A O 1
ATOM 759 N N . ILE A 1 94 ? 8.947 -8.793 -8.810 1.00 43.66 94 ILE A N 1
ATOM 760 C CA . ILE A 1 94 ? 9.683 -9.472 -7.763 1.00 43.66 94 ILE A CA 1
ATOM 761 C C . ILE A 1 94 ? 10.979 -8.695 -7.764 1.00 43.66 94 ILE A C 1
ATOM 763 O O . ILE A 1 94 ? 11.646 -8.631 -8.827 1.00 43.66 94 ILE A O 1
#

pLDDT: mean 74.13, std 9.34, range [43.66, 87.19]

Foldseek 3Di:
DPPPDDPDDDPPDLVVLLVVLLVVLLCPLVCCVVCVVVPDDQDDPVVLVVLVVVLVVLPCLCVVDDVSVSVSSSSVSSSVSNVVNCVVSVPPSD

Radius of gyration: 15.91 Å; chains: 1; bounding box: 29×44×42 Å

Sequence (94 aa):
MPDAVVAFRYRTSLKEMAAQMYRRGLSEPQLYRDFRPYGLPRRPVWRMAGGLVRLVLTAPDLVRGPGRRGHWVNRAVTEVGRVEGSVRHRSLYI

Secondary structure (DSSP, 8-state):
-----------SSHHHHHHHHHHHHHHHHHHHHHHGGGTPPPPPHHHHHHHHHHHHHTGGGGTS-HHHHHHHHHHHHHHHHHHHHHHHH-----